Protein AF-A0A183EN97-F1 (afdb_monomer)

Structure (mmCIF, N/CA/C/O backbone):
data_AF-A0A183EN97-F1
#
_entry.id   AF-A0A183EN97-F1
#
loop_
_atom_site.group_PDB
_atom_site.id
_atom_site.type_symbol
_atom_site.label_atom_id
_atom_site.label_alt_id
_atom_site.label_comp_id
_atom_site.label_asym_id
_atom_site.label_entity_id
_atom_site.label_seq_id
_atom_site.pdbx_PDB_ins_code
_atom_site.Cartn_x
_atom_site.Cartn_y
_atom_site.Cartn_z
_atom_site.occupancy
_atom_site.B_iso_or_equiv
_atom_site.auth_seq_id
_atom_site.auth_comp_id
_atom_site.auth_asym_id
_atom_site.auth_atom_id
_atom_site.pdbx_PDB_model_num
ATOM 1 N N . LEU A 1 1 ? -24.646 -1.433 7.353 1.00 51.12 1 LEU A N 1
ATOM 2 C CA . LEU A 1 1 ? -26.062 -1.765 7.657 1.00 51.12 1 LEU A CA 1
ATOM 3 C C . LEU A 1 1 ? -26.234 -1.791 9.173 1.00 51.12 1 LEU A C 1
ATOM 5 O O . LEU A 1 1 ? -25.367 -2.339 9.838 1.00 51.12 1 LEU A O 1
ATOM 9 N N . ILE A 1 2 ? -27.294 -1.193 9.723 1.00 52.34 2 ILE A N 1
ATOM 10 C CA . ILE A 1 2 ? -27.630 -1.361 11.147 1.00 52.34 2 ILE A CA 1
ATOM 11 C C . ILE A 1 2 ? -28.455 -2.647 11.236 1.00 52.34 2 ILE A C 1
ATOM 13 O O . ILE A 1 2 ? -29.497 -2.734 10.590 1.00 52.34 2 ILE A O 1
ATOM 17 N N . SER A 1 3 ? -27.953 -3.656 11.947 1.00 57.62 3 SER A N 1
ATOM 18 C CA . SER A 1 3 ? -28.726 -4.862 12.260 1.00 57.62 3 SER A CA 1
ATOM 19 C C . SER A 1 3 ? -29.403 -4.636 13.606 1.00 57.62 3 SER A C 1
ATOM 21 O O . SER A 1 3 ? -28.739 -4.216 14.551 1.00 57.62 3 SER A O 1
ATOM 23 N N . ASP A 1 4 ? -30.705 -4.907 13.701 1.00 57.75 4 ASP A N 1
ATOM 24 C CA . ASP A 1 4 ? -31.474 -4.717 14.941 1.00 57.75 4 ASP A CA 1
ATOM 25 C C . ASP A 1 4 ? -31.064 -5.695 16.057 1.00 57.75 4 ASP A C 1
ATOM 27 O O . ASP A 1 4 ? -31.368 -5.460 17.228 1.00 57.75 4 ASP A O 1
ATOM 31 N N . GLU A 1 5 ? -30.355 -6.778 15.721 1.00 64.94 5 GLU A N 1
ATOM 32 C CA . GLU A 1 5 ? -29.892 -7.767 16.692 1.00 64.94 5 GLU A CA 1
ATOM 33 C C . GLU A 1 5 ? -28.360 -7.713 16.843 1.00 64.94 5 GLU A C 1
ATOM 35 O O . GLU A 1 5 ? -27.638 -7.928 15.859 1.00 64.94 5 GLU A O 1
ATOM 40 N N . PRO A 1 6 ? -27.842 -7.394 18.049 1.00 66.19 6 PRO A N 1
ATOM 41 C CA . PRO A 1 6 ? -26.410 -7.373 18.305 1.00 66.19 6 PRO A CA 1
ATOM 42 C C . PRO A 1 6 ? -25.839 -8.800 18.248 1.00 66.19 6 PRO A C 1
ATOM 44 O O . PRO A 1 6 ? -26.519 -9.753 18.632 1.00 66.19 6 PRO A O 1
ATOM 47 N N . PRO A 1 7 ? -24.572 -8.966 17.829 1.00 71.25 7 PRO A N 1
ATOM 48 C CA . PRO A 1 7 ? -23.962 -10.279 17.616 1.00 71.25 7 PRO A CA 1
ATOM 49 C C . PRO A 1 7 ? -23.845 -11.085 18.915 1.00 71.25 7 PRO A C 1
ATOM 51 O O . PRO A 1 7 ? -23.788 -12.311 18.884 1.00 71.25 7 PRO A O 1
ATOM 54 N N . VAL A 1 8 ? -23.828 -10.398 20.060 1.00 79.06 8 VAL A N 1
ATOM 55 C CA . VAL A 1 8 ? -23.782 -10.996 21.392 1.00 79.06 8 VAL A CA 1
ATOM 56 C C . VAL A 1 8 ? -24.563 -10.166 22.397 1.00 79.06 8 VAL A C 1
ATOM 58 O O . VAL A 1 8 ? -24.754 -8.958 22.256 1.00 79.06 8 VAL A O 1
ATOM 61 N N . ARG A 1 9 ? -25.024 -10.837 23.455 1.00 81.19 9 ARG A N 1
ATOM 62 C CA . ARG A 1 9 ? -25.792 -10.202 24.523 1.00 81.19 9 ARG A CA 1
ATOM 63 C C . ARG A 1 9 ? -24.913 -9.231 25.309 1.00 81.19 9 ARG A C 1
ATOM 65 O O . ARG A 1 9 ? -23.931 -9.646 25.921 1.00 81.19 9 ARG A O 1
ATOM 72 N N . LEU A 1 10 ? -25.366 -7.980 25.408 1.00 82.75 10 LEU A N 1
ATOM 73 C CA . LEU A 1 10 ? -24.769 -6.951 26.260 1.00 82.75 10 LEU A CA 1
ATOM 74 C C . LEU A 1 10 ? -24.677 -7.431 27.714 1.00 82.75 10 LEU A C 1
ATOM 76 O O . LEU A 1 10 ? -25.695 -7.648 28.381 1.00 82.75 10 LEU A O 1
ATOM 80 N N . ARG A 1 11 ? -23.451 -7.599 28.212 1.00 86.19 11 ARG A N 1
ATOM 81 C CA . ARG A 1 11 ? -23.173 -8.018 29.590 1.00 86.19 11 ARG A CA 1
ATOM 82 C C . ARG A 1 11 ? -22.095 -7.119 30.195 1.00 86.19 11 ARG A C 1
ATOM 84 O O . ARG A 1 11 ? -21.046 -6.960 29.582 1.00 86.19 11 ARG A O 1
ATOM 91 N N . PRO A 1 12 ? -22.317 -6.531 31.382 1.00 87.50 12 PRO A N 1
ATOM 92 C CA . PRO A 1 12 ? -21.272 -5.791 32.071 1.00 87.50 12 PRO A CA 1
ATOM 93 C C . PRO A 1 12 ? -20.263 -6.751 32.709 1.00 87.50 12 PRO A C 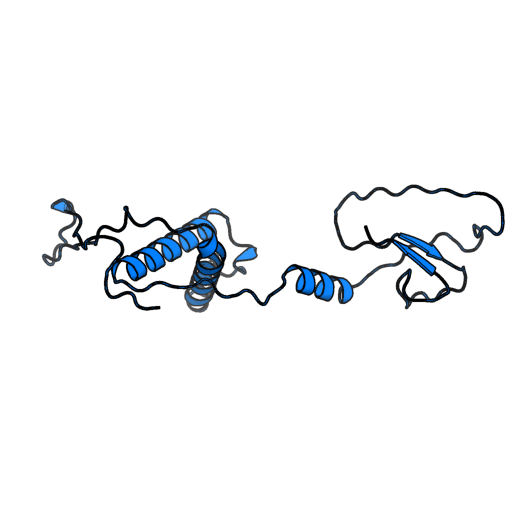1
ATOM 95 O O . PRO A 1 12 ? -20.640 -7.747 33.338 1.00 87.50 12 PRO A O 1
ATOM 98 N N . ILE A 1 13 ? -18.981 -6.413 32.617 1.00 90.44 13 ILE A N 1
ATOM 99 C CA . ILE A 1 13 ? -17.905 -7.122 33.308 1.00 90.44 13 ILE A CA 1
ATOM 100 C C . ILE A 1 13 ? -17.925 -6.721 34.785 1.00 90.44 13 ILE A C 1
ATOM 102 O O . ILE A 1 13 ? -17.952 -5.541 35.150 1.00 90.44 13 ILE A O 1
ATOM 106 N N . ARG A 1 14 ? -17.893 -7.719 35.672 1.00 89.88 14 ARG A N 1
ATOM 107 C CA . ARG A 1 14 ? -17.846 -7.484 37.118 1.00 89.88 14 ARG A CA 1
ATOM 108 C C . ARG A 1 14 ? -16.433 -7.114 37.548 1.00 89.88 14 ARG A C 1
ATOM 110 O O . ARG A 1 14 ? -15.574 -7.980 37.675 1.00 89.88 14 ARG A O 1
ATOM 117 N N . LEU A 1 15 ? -16.223 -5.835 37.839 1.00 90.75 15 LEU A N 1
ATOM 118 C CA . LEU A 1 15 ? -14.950 -5.362 38.374 1.00 90.75 15 LEU A CA 1
ATOM 119 C C . LEU A 1 15 ? -14.855 -5.539 39.903 1.00 90.75 15 LEU A C 1
ATOM 121 O O . LEU A 1 15 ? -15.848 -5.322 40.617 1.00 90.75 15 LEU A O 1
ATOM 125 N N . PRO A 1 16 ? -13.669 -5.884 40.436 1.00 92.38 16 PRO A N 1
ATOM 126 C CA . PRO A 1 16 ? -13.418 -5.917 41.873 1.00 92.38 16 PRO A CA 1
ATOM 127 C C . PRO A 1 16 ? -13.468 -4.514 42.507 1.00 92.38 16 PRO A C 1
ATOM 129 O O . PRO A 1 16 ? -13.564 -3.489 41.831 1.00 92.38 16 PRO A O 1
ATOM 132 N N . GLN A 1 17 ? -13.490 -4.459 43.842 1.00 89.31 17 GLN A N 1
ATOM 133 C CA . GLN A 1 17 ? -13.768 -3.223 44.587 1.00 89.31 17 GLN A CA 1
ATOM 134 C C . GLN A 1 17 ? -12.666 -2.159 44.464 1.00 89.31 17 GLN A C 1
ATOM 136 O O . GLN A 1 17 ? -12.950 -0.971 44.579 1.00 89.31 17 GLN A O 1
ATOM 141 N N . ASN A 1 18 ? -11.434 -2.563 44.158 1.00 93.44 18 ASN A N 1
ATOM 142 C CA . ASN A 1 18 ? -10.295 -1.672 43.912 1.00 93.44 18 ASN A CA 1
ATOM 143 C C . ASN A 1 18 ? -10.452 -0.782 42.663 1.00 93.44 18 ASN A C 1
ATOM 145 O O . ASN A 1 18 ? -9.668 0.142 42.491 1.00 93.44 18 ASN A O 1
ATOM 149 N N . TYR A 1 19 ? -11.453 -1.036 41.813 1.00 91.56 19 TYR A N 1
ATOM 150 C CA . TYR A 1 19 ? -11.806 -0.163 40.687 1.00 91.56 19 TYR A CA 1
ATOM 151 C C . TYR A 1 19 ? -12.769 0.971 41.072 1.00 91.56 19 TYR A C 1
ATOM 153 O O . TYR A 1 19 ? -13.064 1.822 40.235 1.00 91.56 19 TYR A O 1
ATOM 161 N N . GLN A 1 20 ? -13.287 0.993 42.308 1.00 94.50 20 GLN A N 1
ATOM 162 C CA . GLN A 1 20 ? -14.092 2.114 42.785 1.00 94.50 20 GLN A CA 1
ATOM 163 C C . GLN A 1 20 ? -13.181 3.297 43.127 1.00 94.50 20 GLN A C 1
ATOM 165 O O . GLN A 1 20 ? -12.282 3.196 43.961 1.00 94.50 20 GLN A O 1
ATOM 170 N N . GLN A 1 21 ? -13.432 4.428 42.479 1.00 93.88 21 GLN A N 1
ATOM 171 C CA . GLN A 1 21 ? -12.710 5.674 42.692 1.00 93.88 21 GLN A CA 1
ATOM 172 C C . GLN A 1 21 ? -13.143 6.356 44.003 1.00 93.88 21 GLN A C 1
ATOM 174 O O . GLN A 1 21 ? -14.186 6.042 44.582 1.00 93.88 21 GLN A O 1
ATOM 179 N N . SER A 1 22 ? -12.357 7.329 44.475 1.00 93.19 22 SER A N 1
ATOM 180 C CA . SER A 1 22 ? -12.625 8.074 45.719 1.00 93.19 22 SER A CA 1
ATOM 181 C C . SER A 1 22 ? -13.948 8.850 45.707 1.00 93.19 22 SER A C 1
ATOM 183 O O . SER A 1 22 ? -14.529 9.088 46.761 1.00 93.19 22 SER A O 1
ATOM 185 N N . ASN A 1 23 ? -14.451 9.204 44.522 1.00 94.25 23 ASN A N 1
ATOM 186 C CA . ASN A 1 23 ? -15.757 9.834 44.309 1.00 94.25 23 ASN A CA 1
ATOM 187 C C . ASN A 1 23 ? -16.936 8.834 44.310 1.00 94.25 23 ASN A C 1
ATOM 189 O O . ASN A 1 23 ? -18.072 9.237 44.077 1.00 94.25 23 ASN A O 1
ATOM 193 N N . GLY A 1 24 ? -16.685 7.539 44.528 1.00 91.88 24 GLY A N 1
ATOM 194 C CA . GLY A 1 24 ? -17.704 6.487 44.509 1.00 91.88 24 GLY A CA 1
ATOM 195 C C . GLY A 1 24 ? -18.055 5.951 43.118 1.00 91.88 24 GLY A C 1
ATOM 196 O O . GLY A 1 24 ? -18.832 5.002 43.026 1.00 91.88 24 GLY A O 1
ATOM 197 N N . PHE A 1 25 ? -17.476 6.494 42.041 1.00 93.62 25 PHE A N 1
ATOM 198 C CA . PHE A 1 25 ? -17.676 5.969 40.693 1.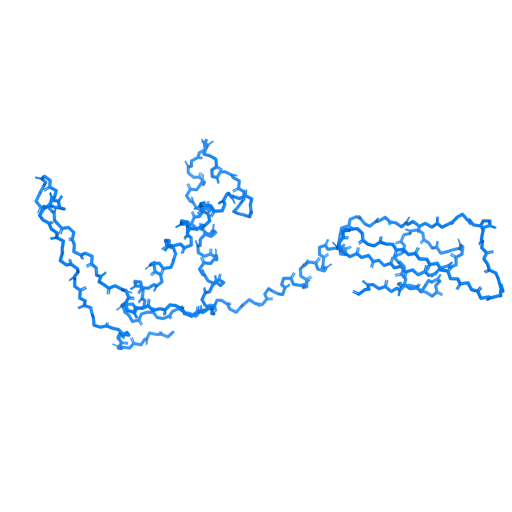00 93.62 25 PHE A CA 1
ATOM 199 C C . PHE A 1 25 ? -16.965 4.625 40.526 1.00 93.62 25 PHE A C 1
ATOM 201 O O . PHE A 1 25 ? -15.796 4.469 40.883 1.00 93.62 25 PHE A O 1
ATOM 208 N N . LYS A 1 26 ? -17.670 3.652 39.950 1.00 94.12 26 LYS A N 1
ATOM 209 C CA . LYS A 1 26 ? -17.127 2.346 39.588 1.00 94.12 26 LYS A CA 1
ATOM 210 C C . LYS A 1 26 ? -17.499 2.064 38.130 1.00 94.12 26 LYS A C 1
ATOM 212 O O . LYS A 1 26 ? -18.693 1.912 37.858 1.00 94.12 26 LYS A O 1
ATOM 217 N N . PRO A 1 27 ? -16.527 2.014 37.201 1.00 92.69 27 PRO A N 1
ATOM 218 C CA . PRO A 1 27 ? -16.826 1.764 35.799 1.00 92.69 27 PRO A CA 1
ATOM 219 C C . PRO A 1 27 ? -17.474 0.386 35.617 1.00 92.69 27 PRO A C 1
ATOM 221 O O . PRO A 1 27 ? -17.204 -0.551 36.370 1.00 92.69 27 PRO A O 1
ATOM 224 N N . GLN A 1 28 ? -18.339 0.272 34.611 1.00 91.62 28 GLN A N 1
ATOM 225 C CA . GLN A 1 28 ? -18.992 -0.978 34.218 1.00 91.62 28 GLN A CA 1
ATOM 226 C C . GLN A 1 28 ? -18.733 -1.212 32.726 1.00 91.62 28 GLN A C 1
ATOM 228 O O . GLN A 1 28 ? -19.593 -0.895 31.905 1.00 91.62 28 GLN A O 1
ATOM 233 N N . PRO A 1 29 ? -17.527 -1.679 32.353 1.00 90.88 29 PRO A N 1
ATOM 234 C CA . PRO A 1 29 ? -17.222 -1.958 30.960 1.00 90.88 29 PRO A CA 1
ATOM 235 C C . PRO A 1 29 ? -18.106 -3.100 30.460 1.00 90.88 29 PRO A C 1
ATOM 237 O O . PRO A 1 29 ? -18.467 -4.003 31.220 1.00 90.88 29 PRO A O 1
ATOM 240 N N . LEU A 1 30 ? -18.470 -3.036 29.186 1.00 90.25 30 LEU A N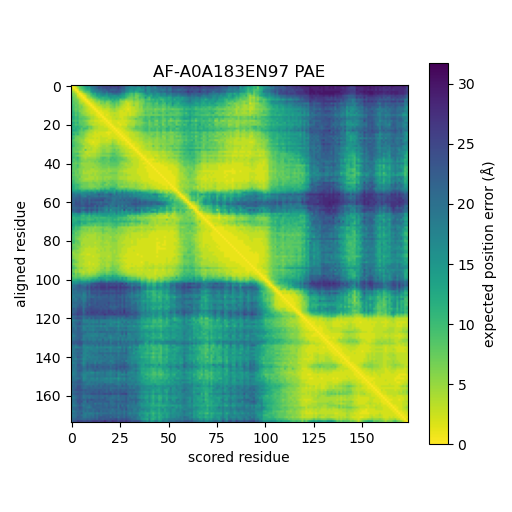 1
ATOM 241 C CA . LEU A 1 30 ? -19.225 -4.092 28.531 1.00 90.25 30 LEU A CA 1
ATOM 242 C C . LEU A 1 30 ? -18.266 -5.164 28.013 1.00 90.25 30 LEU A C 1
ATOM 244 O O . LEU A 1 30 ? -17.146 -4.862 27.611 1.00 90.25 30 LEU A O 1
ATOM 248 N N . ASP A 1 31 ? -18.715 -6.410 28.051 1.00 88.31 31 ASP A N 1
ATOM 249 C CA . ASP A 1 31 ? -17.963 -7.547 27.545 1.00 88.31 31 ASP A CA 1
ATOM 250 C C . ASP A 1 31 ? -18.112 -7.657 26.025 1.00 88.31 31 ASP A C 1
ATOM 252 O O . ASP A 1 31 ? -19.216 -7.856 25.516 1.00 88.31 31 ASP A O 1
ATOM 256 N N . ALA A 1 32 ? -16.992 -7.518 25.319 1.00 87.00 32 ALA A N 1
ATOM 257 C CA . ALA A 1 32 ? -16.891 -7.662 23.871 1.00 87.00 32 ALA A CA 1
ATOM 258 C C . ALA A 1 32 ? -15.968 -8.826 23.463 1.00 87.00 32 ALA A C 1
ATOM 260 O O . ALA A 1 32 ? -15.625 -8.941 22.288 1.00 87.00 32 ALA A O 1
ATOM 261 N N . HIS A 1 33 ? -15.549 -9.695 24.398 1.00 86.06 33 HIS A N 1
ATOM 262 C CA . HIS A 1 33 ? -14.540 -10.724 24.106 1.00 86.06 33 HIS A CA 1
ATOM 263 C C . HIS A 1 33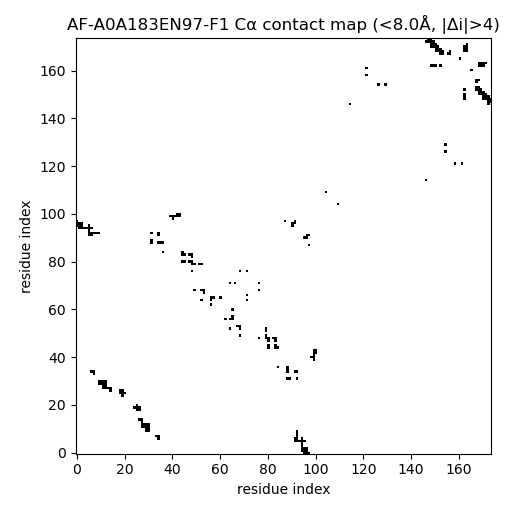 ? -15.015 -11.752 23.066 1.00 86.06 33 HIS A C 1
ATOM 265 O O . HIS A 1 33 ? -14.200 -12.385 22.398 1.00 86.06 33 HIS A O 1
ATOM 271 N N . GLU A 1 34 ? -16.328 -11.986 22.994 1.00 85.50 34 GLU A N 1
ATOM 272 C CA . GLU A 1 34 ? -16.951 -12.955 22.083 1.00 85.50 34 GLU A CA 1
ATOM 273 C C . GLU A 1 34 ? -17.024 -12.414 20.643 1.00 85.50 34 GLU A C 1
ATOM 275 O O . GLU A 1 34 ? -17.295 -13.171 19.713 1.00 85.50 34 GLU A O 1
ATOM 280 N N . ILE A 1 35 ? -16.753 -11.119 20.445 1.00 87.88 35 ILE A N 1
ATOM 281 C CA . ILE A 1 35 ? -16.713 -10.483 19.132 1.00 87.88 35 ILE A CA 1
ATOM 282 C C . ILE A 1 35 ? -15.312 -10.654 18.547 1.00 87.88 35 ILE A C 1
ATOM 284 O O . ILE A 1 35 ? -14.332 -10.084 19.035 1.00 87.88 35 ILE A O 1
ATOM 288 N N . SER A 1 36 ? -15.232 -11.426 17.468 1.00 87.50 36 SER A N 1
ATOM 289 C CA . SER A 1 36 ? -14.038 -11.538 16.632 1.00 87.50 36 SER A CA 1
ATOM 290 C C . SER A 1 36 ? -14.239 -10.731 15.355 1.00 87.50 36 SER A C 1
ATOM 292 O O . SER A 1 36 ? -15.320 -10.740 14.768 1.00 87.50 36 SER A O 1
ATOM 294 N N . LEU A 1 37 ? -13.206 -9.991 14.961 1.00 88.81 37 LEU A N 1
ATOM 295 C CA . LEU A 1 37 ? -13.183 -9.284 13.688 1.00 88.81 37 LEU A CA 1
ATOM 296 C C . LEU A 1 37 ? -12.512 -10.187 12.658 1.00 88.81 37 LEU A C 1
ATOM 298 O O . LEU A 1 37 ? -11.507 -10.824 12.963 1.00 88.81 37 LEU A O 1
ATOM 302 N N . ASP A 1 38 ? -13.094 -10.238 11.469 1.00 88.12 38 ASP A N 1
ATOM 303 C CA . ASP A 1 38 ? -12.523 -10.945 10.329 1.00 88.12 38 ASP A CA 1
ATOM 304 C C . ASP A 1 38 ? -11.344 -10.166 9.726 1.00 88.12 38 ASP A C 1
ATOM 306 O O . ASP A 1 38 ? -11.264 -8.940 9.866 1.00 88.12 38 ASP A O 1
ATOM 310 N N . ASP A 1 39 ? -10.467 -10.863 9.001 1.00 87.19 39 ASP A N 1
ATOM 311 C CA . ASP A 1 39 ? -9.290 -10.272 8.357 1.00 87.19 39 ASP A CA 1
ATOM 312 C C . ASP A 1 39 ? -9.671 -9.172 7.347 1.00 87.19 39 ASP A C 1
ATOM 314 O O . ASP A 1 39 ? -8.915 -8.225 7.121 1.00 87.19 39 ASP A O 1
ATOM 318 N N . SER A 1 40 ? -10.885 -9.224 6.788 1.00 87.31 40 SER A N 1
ATOM 319 C CA . SER A 1 40 ? -11.427 -8.152 5.944 1.00 87.31 40 SER A CA 1
ATOM 320 C C . SER A 1 40 ? -11.524 -6.791 6.649 1.00 87.31 40 SER A C 1
ATOM 322 O O . SER A 1 40 ? -11.556 -5.764 5.974 1.00 87.31 40 SER A O 1
ATOM 324 N N . MET A 1 41 ? -11.535 -6.743 7.986 1.00 89.06 41 MET A N 1
ATOM 325 C CA . MET A 1 41 ? -11.560 -5.495 8.760 1.00 89.06 41 MET A CA 1
ATOM 326 C C . MET A 1 41 ? -10.188 -4.832 8.895 1.00 89.06 41 MET A C 1
ATOM 328 O O . MET A 1 41 ? -10.137 -3.649 9.238 1.00 89.06 41 MET A O 1
ATOM 332 N N . PHE A 1 42 ? -9.084 -5.540 8.627 1.00 88.06 42 PHE A N 1
ATOM 333 C CA . PHE A 1 42 ? -7.733 -4.996 8.814 1.00 88.06 42 PHE A CA 1
ATOM 334 C C . PHE A 1 42 ? -7.491 -3.653 8.114 1.00 88.06 42 PHE A C 1
ATOM 336 O O . PHE A 1 42 ? -6.952 -2.760 8.769 1.00 88.06 42 PHE A O 1
ATOM 343 N N . PRO A 1 43 ? -7.925 -3.429 6.858 1.00 87.56 43 PRO A N 1
ATOM 344 C CA . PRO A 1 43 ? -7.742 -2.134 6.206 1.00 87.56 43 PRO A CA 1
ATOM 345 C C . PRO A 1 43 ? -8.448 -0.984 6.936 1.00 87.56 43 PRO A C 1
ATOM 347 O O . PRO A 1 43 ? -7.915 0.119 7.039 1.00 87.56 43 PRO A O 1
ATOM 350 N N . LEU A 1 44 ? -9.640 -1.238 7.486 1.00 89.94 44 LEU A N 1
ATOM 351 C CA . LEU A 1 44 ? -10.378 -0.252 8.277 1.00 89.94 44 LEU A CA 1
ATOM 352 C C . LEU A 1 44 ? -9.698 0.006 9.628 1.00 89.94 44 LEU A C 1
ATOM 354 O O . LEU A 1 44 ? -9.601 1.158 10.052 1.00 89.94 44 LEU A O 1
ATOM 358 N N . ILE A 1 45 ? -9.217 -1.052 10.288 1.00 92.06 45 ILE A N 1
ATOM 359 C CA . ILE A 1 45 ? -8.465 -0.959 11.547 1.00 92.06 45 ILE A CA 1
ATOM 360 C C . ILE A 1 45 ? -7.212 -0.105 11.344 1.00 92.06 45 ILE A C 1
ATOM 362 O O . ILE A 1 45 ? -6.974 0.820 12.120 1.00 92.06 45 ILE A O 1
ATOM 366 N N . ASP A 1 46 ? -6.446 -0.369 10.286 1.00 88.75 46 ASP A N 1
ATOM 367 C CA . ASP A 1 46 ? -5.219 0.368 9.987 1.00 88.75 46 ASP A CA 1
ATOM 368 C C . ASP A 1 46 ? -5.505 1.838 9.643 1.00 88.75 46 ASP A C 1
ATOM 370 O O . ASP A 1 46 ? -4.872 2.746 10.186 1.00 88.75 46 ASP A O 1
ATOM 374 N N . ALA A 1 47 ? -6.545 2.105 8.847 1.00 88.25 47 ALA A N 1
ATOM 375 C CA . ALA A 1 47 ? -6.978 3.468 8.546 1.00 88.25 47 ALA A CA 1
ATOM 376 C C . ALA A 1 47 ? -7.394 4.248 9.810 1.00 88.25 47 ALA A C 1
ATOM 378 O O . ALA A 1 47 ? -7.043 5.423 9.966 1.00 88.25 47 ALA A O 1
ATOM 379 N N . LEU A 1 48 ? -8.115 3.614 10.742 1.00 90.44 48 LEU A N 1
ATOM 380 C CA . LEU A 1 48 ? -8.491 4.218 12.026 1.00 90.44 48 LEU A CA 1
ATOM 381 C C . LEU A 1 48 ? -7.281 4.442 12.941 1.00 90.44 48 LEU A C 1
ATOM 383 O O . LEU A 1 48 ? -7.185 5.492 13.585 1.00 90.44 48 LEU A O 1
ATOM 387 N N . ALA A 1 49 ? -6.344 3.495 12.976 1.00 90.38 49 ALA A N 1
ATOM 388 C CA . ALA A 1 49 ? -5.105 3.617 13.733 1.00 90.38 49 ALA A CA 1
ATOM 389 C C . ALA A 1 49 ? -4.256 4.793 13.217 1.00 90.38 49 ALA A C 1
ATOM 391 O O . ALA A 1 49 ? -3.816 5.639 14.004 1.00 90.38 49 ALA A O 1
ATOM 392 N N . LYS A 1 50 ? -4.115 4.913 11.892 1.00 87.00 50 LYS A N 1
ATOM 393 C CA . LYS A 1 50 ? -3.435 6.028 11.221 1.00 87.00 50 LYS A CA 1
ATOM 394 C C . LYS A 1 50 ? -4.115 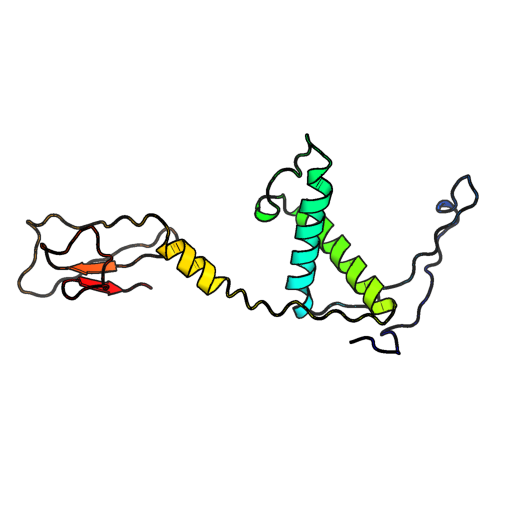7.370 11.495 1.00 87.00 50 LYS A C 1
ATOM 396 O O . LYS A 1 50 ? -3.440 8.353 11.799 1.00 87.00 50 LYS A O 1
ATOM 401 N N . ASN A 1 51 ? -5.446 7.420 11.440 1.00 85.19 51 ASN A N 1
ATOM 402 C CA . ASN A 1 51 ? -6.206 8.636 11.743 1.00 85.19 51 ASN A CA 1
ATOM 403 C C . ASN A 1 51 ? -6.049 9.073 13.205 1.00 85.19 51 ASN A C 1
ATOM 405 O O . ASN A 1 51 ? -5.840 10.258 13.465 1.00 85.19 51 ASN A O 1
ATOM 409 N N . THR A 1 52 ? -6.095 8.128 14.150 1.00 84.56 52 THR A N 1
ATOM 410 C CA . THR A 1 52 ? -5.856 8.397 15.578 1.00 84.56 52 THR A CA 1
ATOM 411 C C . THR A 1 52 ? -4.478 9.015 15.792 1.00 84.56 52 THR A C 1
ATOM 413 O O . THR A 1 52 ? -4.364 10.053 16.447 1.00 84.56 52 THR A O 1
ATOM 416 N N . HIS A 1 53 ? -3.448 8.425 15.179 1.00 81.69 53 HIS A N 1
ATOM 417 C CA . HIS A 1 53 ? -2.077 8.932 15.233 1.00 81.69 53 HIS A CA 1
ATOM 418 C C . HIS A 1 53 ? -1.979 10.374 14.716 1.00 81.69 53 HIS A C 1
ATOM 420 O O . HIS A 1 53 ? -1.507 11.257 15.430 1.00 81.69 53 HIS A O 1
ATOM 426 N N . ASN A 1 54 ? -2.519 10.639 13.524 1.00 78.19 54 ASN A N 1
ATOM 427 C CA . ASN A 1 54 ? -2.464 11.960 12.891 1.00 78.19 54 ASN A CA 1
ATOM 428 C C . ASN A 1 54 ? -3.2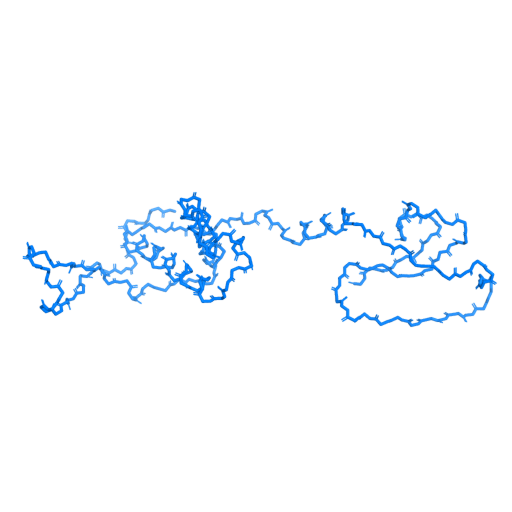23 13.042 13.679 1.00 78.19 54 ASN A C 1
ATOM 430 O O . ASN A 1 54 ? -2.795 14.197 13.733 1.00 78.19 54 ASN A O 1
ATOM 434 N N . PHE A 1 55 ? -4.363 12.692 14.284 1.00 74.56 55 PHE A N 1
ATOM 435 C CA . PHE A 1 55 ? -5.182 13.644 15.032 1.00 74.56 55 PHE A CA 1
ATOM 436 C C . PHE A 1 55 ? -4.544 14.024 16.373 1.00 74.56 55 PHE A C 1
ATOM 438 O O . PHE A 1 55 ? -4.414 15.213 16.682 1.00 74.56 55 PHE A O 1
ATOM 445 N N . VAL A 1 56 ? -4.122 13.029 17.161 1.00 67.12 56 VAL A N 1
ATOM 446 C CA . VAL A 1 56 ? -3.563 13.241 18.508 1.00 67.12 56 VAL A CA 1
ATOM 447 C C . VAL A 1 56 ? -2.257 14.029 18.439 1.00 67.12 56 VAL A C 1
ATOM 449 O O . VAL A 1 56 ? -2.018 14.921 19.259 1.00 67.12 56 VAL A O 1
ATOM 452 N N . ASP A 1 57 ? -1.440 13.762 17.429 1.00 60.12 57 ASP A N 1
ATOM 453 C CA . ASP A 1 57 ? -0.105 14.325 17.334 1.00 60.12 57 ASP A CA 1
ATOM 454 C C . ASP A 1 57 ? -0.081 15.810 16.913 1.00 60.12 57 ASP A C 1
ATOM 456 O O . ASP A 1 57 ? 0.734 16.590 17.412 1.00 60.12 57 ASP A O 1
ATOM 460 N N . SER A 1 58 ? -1.084 16.273 16.154 1.00 58.22 58 SER A N 1
ATOM 461 C CA . SER A 1 58 ? -1.241 17.700 15.815 1.00 58.22 58 SER A CA 1
ATOM 462 C C . SER A 1 58 ? -1.319 18.630 17.043 1.00 58.22 58 SER A C 1
ATOM 464 O O . SER A 1 58 ? -0.979 19.817 16.970 1.00 58.22 58 SER A O 1
ATOM 466 N N . SER A 1 59 ? -1.726 18.085 18.196 1.00 57.59 59 SER A N 1
ATOM 467 C CA . SER A 1 59 ? -1.832 18.802 19.469 1.00 57.59 59 SER A CA 1
ATOM 468 C C . SER A 1 59 ? -0.544 18.779 20.311 1.00 57.59 59 SER A C 1
ATOM 470 O O . SER A 1 59 ? -0.357 19.650 21.165 1.00 57.59 59 SER A O 1
ATOM 472 N N . GLN A 1 60 ? 0.382 17.842 20.060 1.00 59.34 60 GLN A N 1
ATOM 473 C CA . GLN A 1 60 ? 1.580 17.617 20.877 1.00 59.34 60 GLN A CA 1
ATOM 474 C C . GLN A 1 60 ? 2.875 17.950 20.121 1.00 59.34 60 GLN A C 1
ATOM 476 O O . GLN A 1 60 ? 3.599 17.093 19.633 1.00 59.34 60 GLN A O 1
ATOM 481 N N . LYS A 1 61 ? 3.246 19.236 20.116 1.00 57.62 61 LYS A N 1
ATOM 482 C CA . LYS A 1 61 ? 4.373 19.800 19.335 1.00 57.62 61 LYS A CA 1
ATOM 483 C C . LYS A 1 61 ? 5.795 19.304 19.680 1.00 57.62 61 LYS A C 1
ATOM 485 O O . LYS A 1 61 ? 6.758 19.835 19.131 1.00 57.62 61 LYS A O 1
ATOM 490 N N . ARG A 1 62 ? 5.968 18.366 20.618 1.00 58.94 62 ARG A N 1
ATOM 491 C CA . ARG A 1 62 ? 7.279 17.818 21.041 1.00 58.94 62 ARG A CA 1
ATOM 492 C C . ARG A 1 62 ? 7.208 16.328 21.392 1.00 58.94 62 ARG A C 1
ATOM 494 O O . ARG A 1 62 ? 7.815 15.892 22.366 1.00 58.94 62 ARG A O 1
ATOM 501 N N . SER A 1 63 ? 6.437 15.566 20.629 1.00 60.09 63 SER A N 1
ATOM 502 C CA . SER A 1 63 ? 6.273 14.131 20.830 1.00 60.09 63 SER A CA 1
ATOM 503 C C . SER A 1 63 ? 7.076 13.324 19.798 1.00 60.09 63 SER A C 1
ATOM 505 O O . SER A 1 63 ? 7.111 13.716 18.635 1.00 60.09 63 SER A O 1
ATOM 507 N N . PRO A 1 64 ? 7.685 12.173 20.146 1.00 57.66 64 PRO A N 1
ATOM 508 C CA . PRO A 1 64 ? 8.208 11.233 19.145 1.00 57.66 64 PRO A CA 1
ATOM 509 C C . PRO A 1 64 ? 7.110 10.680 18.215 1.00 57.66 64 PRO A C 1
ATOM 511 O O . PRO A 1 64 ? 7.422 10.047 17.212 1.00 57.66 64 PRO A O 1
ATOM 514 N N . HIS A 1 65 ? 5.836 10.953 18.513 1.00 60.09 65 HIS A N 1
ATOM 515 C CA . HIS A 1 65 ? 4.692 10.666 17.651 1.00 60.09 65 HIS A CA 1
ATOM 516 C C . HIS A 1 65 ? 4.581 11.600 16.422 1.00 60.09 65 HIS A C 1
ATOM 518 O O . HIS A 1 65 ? 3.760 11.325 15.557 1.00 60.09 65 HIS A O 1
ATOM 524 N N . LEU A 1 66 ? 5.468 12.600 16.275 1.00 65.50 66 LEU A N 1
ATOM 525 C CA . LEU A 1 66 ? 5.521 13.556 15.146 1.00 65.50 66 LEU A CA 1
ATOM 526 C C . LEU A 1 66 ? 5.970 12.989 13.798 1.00 65.50 66 LEU A C 1
ATOM 528 O O . LEU A 1 66 ? 6.037 13.710 12.800 1.00 65.50 66 LEU A O 1
ATOM 532 N N . VAL A 1 67 ? 6.311 11.707 13.756 1.00 72.50 67 VAL A N 1
ATOM 533 C CA . VAL A 1 67 ? 6.734 11.032 12.533 1.00 72.50 67 VAL A CA 1
ATOM 534 C C . VAL A 1 67 ? 5.494 10.454 11.830 1.00 72.50 67 VAL A C 1
ATOM 536 O O . VAL A 1 67 ? 4.590 9.977 12.525 1.00 72.50 67 VAL A O 1
ATOM 539 N N . PRO A 1 68 ? 5.418 10.471 10.480 1.00 77.94 68 PRO A N 1
ATOM 540 C CA . PRO A 1 68 ? 4.359 9.779 9.745 1.00 77.94 68 PRO A CA 1
ATOM 541 C C . PRO A 1 68 ? 4.133 8.356 10.257 1.00 77.94 68 PRO A C 1
ATOM 543 O O . PRO A 1 68 ? 5.104 7.659 10.558 1.00 77.94 68 PRO A O 1
ATOM 546 N N . TYR A 1 69 ? 2.868 7.929 10.340 1.00 78.81 69 TYR A N 1
ATOM 547 C CA . TYR A 1 69 ? 2.468 6.639 10.918 1.00 78.81 69 TYR A CA 1
ATOM 548 C C . TYR A 1 69 ? 3.266 5.454 10.347 1.00 78.81 69 TYR A C 1
ATOM 550 O O . TYR A 1 69 ? 3.616 4.527 11.069 1.00 78.81 69 TYR A O 1
ATOM 558 N N . GLU A 1 70 ? 3.644 5.512 9.070 1.00 80.12 70 GLU A N 1
ATOM 559 C CA . GLU A 1 70 ? 4.441 4.502 8.369 1.00 80.12 70 GLU A CA 1
ATOM 560 C C . GLU A 1 70 ? 5.817 4.269 9.012 1.00 80.12 70 GLU A C 1
ATOM 562 O O . GLU A 1 70 ? 6.319 3.145 9.018 1.00 80.12 70 GLU A O 1
ATOM 567 N N . LEU A 1 71 ? 6.403 5.312 9.594 1.00 81.44 71 LEU A N 1
ATOM 568 C CA . LEU A 1 71 ? 7.744 5.326 10.181 1.00 81.44 71 LEU A CA 1
ATOM 569 C C . LEU A 1 71 ? 7.727 5.207 11.712 1.00 81.44 71 LEU A C 1
ATOM 571 O O . LEU A 1 71 ? 8.778 5.253 12.348 1.00 81.44 71 LEU A O 1
ATOM 575 N N . VAL A 1 72 ? 6.542 5.085 12.306 1.00 83.06 72 VAL A N 1
ATOM 576 C CA . VAL A 1 72 ? 6.373 4.903 13.747 1.00 83.06 72 VAL A CA 1
ATOM 577 C C . VAL A 1 72 ? 6.793 3.490 14.161 1.00 83.06 72 VAL A C 1
ATOM 579 O O . VAL A 1 72 ? 6.600 2.522 13.417 1.00 83.06 72 VAL A O 1
ATOM 582 N N . ASP A 1 73 ? 7.335 3.371 15.375 1.00 85.69 73 ASP A N 1
ATOM 583 C CA . ASP A 1 73 ? 7.708 2.090 15.972 1.00 85.69 73 ASP A CA 1
ATOM 584 C C . ASP A 1 73 ? 6.533 1.108 16.022 1.00 85.69 73 ASP A C 1
ATOM 586 O O . ASP A 1 73 ? 5.391 1.462 16.332 1.00 85.69 73 ASP A O 1
ATOM 590 N N . GLN A 1 74 ? 6.850 -0.170 15.822 1.00 87.12 74 GLN A N 1
ATOM 591 C CA . GLN A 1 74 ? 5.863 -1.245 15.758 1.00 87.12 74 GLN A CA 1
ATOM 592 C C . GLN A 1 74 ? 4.958 -1.315 16.999 1.00 87.12 74 GLN A C 1
ATOM 594 O O . GLN A 1 74 ? 3.755 -1.505 16.874 1.00 87.12 74 GLN A O 1
ATOM 599 N N . ARG A 1 75 ? 5.504 -1.058 18.193 1.00 87.62 75 ARG A N 1
ATOM 600 C CA . ARG A 1 75 ? 4.735 -1.070 19.451 1.00 87.62 75 ARG A CA 1
ATOM 601 C C . ARG A 1 75 ? 3.624 -0.022 19.488 1.00 87.62 75 ARG A C 1
ATOM 603 O O . ARG A 1 75 ? 2.570 -0.253 20.066 1.00 87.62 75 ARG A O 1
ATOM 610 N N . ILE A 1 76 ? 3.870 1.150 18.904 1.00 84.00 76 ILE A N 1
ATOM 611 C CA . ILE A 1 76 ? 2.880 2.231 18.865 1.00 84.00 76 ILE A CA 1
ATOM 612 C C . ILE A 1 76 ? 1.820 1.910 17.808 1.00 84.00 76 ILE A C 1
ATOM 614 O O . ILE A 1 76 ? 0.636 2.150 18.039 1.00 84.00 76 ILE A O 1
ATOM 618 N N . LYS A 1 77 ? 2.227 1.322 16.674 1.00 87.50 77 LYS A N 1
ATOM 619 C CA . LYS A 1 77 ? 1.287 0.826 15.661 1.00 87.50 77 LYS A CA 1
ATOM 620 C C . LYS A 1 77 ? 0.336 -0.206 16.259 1.00 87.50 77 LYS A C 1
ATOM 622 O O . LYS A 1 77 ? -0.871 -0.028 16.138 1.00 87.50 77 LYS A O 1
ATOM 627 N N . GLU A 1 78 ? 0.874 -1.192 16.974 1.00 90.75 78 GLU A N 1
ATOM 628 C CA . GLU A 1 78 ? 0.105 -2.227 17.675 1.00 90.75 78 GLU A CA 1
ATOM 629 C C . GLU A 1 78 ? -0.875 -1.626 18.689 1.00 90.75 78 GLU A C 1
ATOM 631 O O . GLU A 1 78 ? -2.052 -1.964 18.664 1.00 90.75 78 GLU A O 1
ATOM 636 N N . ALA A 1 79 ? -0.442 -0.667 19.514 1.00 89.44 79 ALA 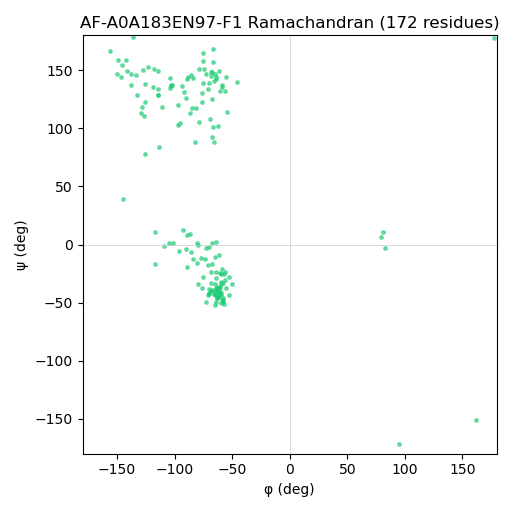A N 1
ATOM 637 C CA . ALA A 1 79 ? -1.324 -0.014 20.486 1.00 89.44 79 ALA A CA 1
ATOM 638 C C . ALA A 1 79 ? -2.482 0.768 19.825 1.00 89.44 79 ALA A C 1
ATOM 640 O O . ALA A 1 79 ? -3.624 0.734 20.297 1.00 89.44 79 ALA A O 1
ATOM 641 N N . ASN A 1 80 ? -2.209 1.463 18.715 1.00 89.94 80 ASN A N 1
ATOM 642 C CA . ASN A 1 80 ? -3.242 2.178 17.960 1.00 89.94 80 ASN A CA 1
ATOM 643 C C . ASN A 1 80 ? -4.200 1.205 17.252 1.00 89.94 80 ASN A C 1
ATOM 645 O O . ASN A 1 80 ? -5.406 1.452 17.225 1.00 89.94 80 ASN A O 1
ATOM 649 N N . GLN A 1 81 ? -3.689 0.091 16.720 1.00 93.00 81 GLN A N 1
ATOM 650 C CA . GLN A 1 81 ? -4.499 -0.964 16.101 1.00 93.00 81 GLN A CA 1
ATOM 651 C C . GLN A 1 81 ? -5.367 -1.699 17.130 1.00 93.00 81 GLN A C 1
ATOM 653 O O . GLN A 1 81 ? -6.536 -1.966 16.854 1.00 93.00 81 GLN A O 1
ATOM 658 N N . GLU A 1 82 ? -4.851 -1.969 18.331 1.00 92.69 82 GLU A N 1
ATOM 659 C CA . GLU A 1 82 ? -5.618 -2.546 19.442 1.00 92.69 82 GLU A CA 1
ATOM 660 C C . GLU A 1 82 ? -6.755 -1.604 19.860 1.00 92.69 82 GLU A C 1
ATOM 662 O O . GLU A 1 82 ? -7.910 -2.017 19.958 1.00 92.69 82 GLU A O 1
ATOM 667 N N . SER A 1 83 ? -6.461 -0.307 19.992 1.00 92.25 83 SER A N 1
ATOM 668 C CA . SER A 1 83 ? -7.472 0.709 20.313 1.00 92.25 83 SER A CA 1
ATOM 669 C C . SER A 1 83 ? -8.566 0.798 19.240 1.00 92.25 83 SER A C 1
ATOM 671 O O . SER A 1 83 ? -9.754 0.859 19.563 1.00 92.25 83 SER A O 1
ATOM 673 N N . ALA A 1 84 ? -8.185 0.771 17.958 1.00 93.62 84 ALA A N 1
ATOM 674 C CA . ALA A 1 84 ? -9.128 0.759 16.840 1.00 93.62 84 ALA A CA 1
ATOM 675 C C . ALA A 1 84 ? -9.966 -0.533 16.806 1.00 93.62 84 ALA A C 1
ATOM 677 O O . ALA A 1 84 ? -11.175 -0.479 16.585 1.00 93.62 84 ALA A O 1
ATOM 678 N N . THR A 1 85 ? -9.349 -1.681 17.088 1.00 93.56 85 THR A N 1
ATOM 679 C CA . THR A 1 85 ? -10.015 -2.990 17.171 1.00 93.56 85 THR A CA 1
ATOM 680 C C . THR A 1 85 ? -11.097 -2.987 18.247 1.00 93.56 85 THR A C 1
ATOM 682 O O . THR A 1 85 ? -12.243 -3.345 17.973 1.00 93.56 85 THR A O 1
ATOM 685 N N . GLU A 1 86 ? -10.770 -2.532 19.457 1.00 92.38 86 GLU A N 1
ATOM 686 C CA . GLU A 1 86 ? -11.732 -2.459 20.559 1.00 92.38 86 GLU A CA 1
ATOM 687 C C . GLU A 1 86 ? -12.866 -1.465 20.271 1.00 92.38 86 GLU A C 1
ATOM 689 O O . GLU A 1 86 ? -14.022 -1.725 20.609 1.00 92.38 86 GLU A O 1
ATOM 694 N N . PHE A 1 87 ? -12.582 -0.369 19.561 1.00 92.56 87 PHE A N 1
ATOM 695 C CA . PHE A 1 87 ? -13.614 0.565 19.111 1.00 92.56 87 PHE A CA 1
ATOM 696 C C . PHE A 1 87 ? -14.604 -0.080 18.128 1.00 92.56 87 PHE A C 1
ATOM 698 O O . PHE A 1 87 ? -15.817 0.057 18.298 1.00 92.56 87 PHE A O 1
ATOM 705 N N . ILE A 1 88 ? -14.118 -0.829 17.132 1.00 92.50 88 ILE A N 1
ATOM 706 C CA . ILE A 1 88 ? -14.989 -1.531 16.173 1.00 92.50 88 ILE A CA 1
ATOM 707 C C . ILE A 1 88 ? -15.815 -2.610 16.880 1.00 92.50 88 ILE A C 1
ATOM 709 O O . ILE A 1 88 ? -17.020 -2.706 16.642 1.00 92.50 88 ILE A O 1
ATOM 713 N N . LYS A 1 89 ? -15.210 -3.391 17.784 1.00 91.75 89 LYS A N 1
ATOM 714 C CA . LYS A 1 89 ? -15.950 -4.385 18.577 1.00 91.75 89 LYS A CA 1
ATOM 715 C C . LYS A 1 89 ? -17.044 -3.736 19.416 1.00 91.75 89 LYS A C 1
ATOM 717 O O . LYS A 1 89 ? -18.155 -4.255 19.464 1.00 91.75 89 LYS A O 1
ATOM 722 N N . ALA A 1 90 ? -16.765 -2.588 20.036 1.00 91.06 90 ALA A N 1
ATOM 723 C CA . ALA A 1 90 ? -17.771 -1.842 20.783 1.00 91.06 90 ALA A CA 1
ATOM 724 C C . ALA A 1 90 ? -18.940 -1.406 19.885 1.00 91.06 90 ALA A C 1
ATOM 726 O O . ALA A 1 90 ? -20.092 -1.528 20.289 1.00 91.06 90 ALA A O 1
ATOM 727 N N . LEU A 1 91 ? -18.679 -0.955 18.654 1.00 91.31 91 LEU A N 1
ATOM 728 C CA . LEU A 1 91 ? -19.740 -0.624 17.696 1.00 91.31 91 LEU A CA 1
ATOM 729 C C . LEU A 1 91 ? -20.578 -1.849 17.312 1.00 91.31 91 LEU A C 1
ATOM 731 O O . LEU A 1 91 ? -21.808 -1.784 17.368 1.00 91.31 91 LEU A O 1
ATOM 735 N N . GLN A 1 92 ? -19.933 -2.976 17.001 1.00 90.06 92 GLN A N 1
ATOM 736 C CA . GLN A 1 92 ? -20.634 -4.225 16.693 1.00 90.06 92 GLN A CA 1
ATOM 737 C C . GLN A 1 92 ? -21.472 -4.707 17.876 1.00 90.06 92 GLN A C 1
ATOM 739 O O . GLN A 1 92 ? -22.598 -5.155 17.685 1.00 90.06 92 GLN A O 1
ATOM 744 N N . LEU A 1 93 ? -20.975 -4.541 19.103 1.00 89.44 93 LEU A N 1
ATOM 745 C CA . LEU A 1 93 ? -21.706 -4.852 20.327 1.00 89.44 93 LEU A CA 1
ATOM 746 C C . LEU A 1 93 ? -23.027 -4.061 20.425 1.00 89.44 93 LEU A C 1
ATOM 748 O O . LEU A 1 93 ? -24.022 -4.591 20.912 1.00 89.44 93 LEU A O 1
ATOM 752 N N . PHE A 1 94 ? -23.065 -2.831 19.905 1.00 88.31 94 PHE A N 1
ATOM 753 C CA . PHE A 1 94 ? -24.279 -2.013 19.787 1.00 88.31 94 PHE A CA 1
ATOM 754 C C . PHE A 1 94 ? -25.089 -2.255 18.496 1.00 88.31 94 PHE A C 1
ATOM 756 O O . PHE A 1 94 ? -26.022 -1.505 18.221 1.00 88.31 94 PHE A O 1
ATOM 763 N N . GLY A 1 95 ? -24.762 -3.281 17.702 1.00 87.25 95 GLY A N 1
ATOM 764 C CA . GLY A 1 95 ? -25.455 -3.610 16.447 1.00 87.25 95 GLY A CA 1
ATOM 765 C C . GLY A 1 95 ? -25.023 -2.767 15.239 1.00 87.25 95 GLY A C 1
ATOM 766 O O . GLY A 1 95 ? -25.653 -2.813 14.179 1.00 87.25 95 GLY A O 1
ATOM 767 N N . ILE A 1 96 ? -23.943 -1.990 15.371 1.00 88.75 96 ILE A N 1
ATOM 768 C CA . ILE A 1 96 ? -23.404 -1.151 14.298 1.00 88.75 96 ILE A CA 1
ATOM 769 C C . ILE A 1 96 ? -22.284 -1.914 13.594 1.00 88.75 96 ILE A C 1
ATOM 771 O O . ILE A 1 96 ? -21.166 -2.024 14.096 1.00 88.75 96 ILE A O 1
ATOM 775 N N . PHE A 1 97 ? -22.586 -2.415 12.399 1.00 88.25 97 PHE A N 1
ATOM 776 C CA . PHE A 1 97 ? -21.627 -3.132 11.567 1.00 88.25 97 PHE A CA 1
ATOM 777 C C . PHE A 1 97 ? -21.024 -2.194 10.526 1.00 88.25 97 PHE A C 1
ATOM 779 O O . PHE A 1 97 ? -21.737 -1.609 9.701 1.00 88.25 97 PHE A O 1
ATOM 786 N N . LEU A 1 98 ? -19.702 -2.056 10.595 1.00 87.25 98 LEU A N 1
ATOM 787 C CA . LEU A 1 98 ? -18.910 -1.317 9.627 1.00 87.25 98 LEU A CA 1
ATOM 788 C C . LEU A 1 98 ? -18.500 -2.242 8.487 1.00 87.25 98 LEU A C 1
ATOM 790 O O . LEU A 1 98 ? -18.220 -3.419 8.696 1.00 87.25 98 LEU A O 1
ATOM 794 N N . GLU A 1 99 ? -18.457 -1.678 7.293 1.00 85.12 99 GLU A N 1
ATOM 795 C CA . GLU A 1 99 ? -17.897 -2.326 6.118 1.00 85.12 99 GLU A CA 1
ATOM 796 C C . GLU A 1 99 ? -16.506 -1.726 5.893 1.00 85.12 99 GLU A C 1
ATOM 798 O O . GLU A 1 99 ? -16.341 -0.510 6.078 1.00 85.12 99 GLU A O 1
ATOM 803 N N . PRO A 1 100 ? -15.487 -2.540 5.565 1.00 81.62 100 PRO A N 1
ATOM 804 C CA . PRO A 1 100 ? -14.183 -1.990 5.277 1.00 81.62 100 PRO A CA 1
ATOM 805 C C . PRO A 1 100 ? -14.322 -1.114 4.029 1.00 81.62 100 PRO A C 1
ATOM 807 O O . PRO A 1 100 ? -15.111 -1.440 3.135 1.00 81.62 100 PRO A O 1
ATOM 810 N N . PRO A 1 101 ? -13.615 0.023 3.960 1.00 73.44 101 PRO A N 1
ATOM 811 C CA . PRO A 1 101 ? -13.688 0.863 2.780 1.00 73.44 101 PRO A CA 1
ATOM 812 C C . PRO A 1 101 ? -13.299 0.015 1.571 1.00 73.44 101 PRO A C 1
ATOM 814 O O . PRO A 1 101 ? -12.290 -0.692 1.607 1.00 73.44 101 PRO A O 1
ATOM 817 N N . VAL A 1 102 ? -14.100 0.086 0.508 1.00 68.00 102 VAL A N 1
ATOM 818 C CA . VAL A 1 102 ? -13.687 -0.437 -0.791 1.00 68.00 102 VAL A CA 1
ATOM 819 C C . VAL A 1 102 ? -12.472 0.392 -1.177 1.00 68.00 102 VAL A C 1
ATOM 821 O O . VAL A 1 102 ? -12.595 1.567 -1.522 1.00 68.00 102 VAL A O 1
ATOM 824 N N . LEU A 1 103 ? -11.281 -0.174 -1.007 1.00 58.62 103 LEU A N 1
ATOM 825 C CA . LEU A 1 103 ? -10.057 0.418 -1.513 1.00 58.62 103 LEU A CA 1
ATOM 826 C C . LEU A 1 103 ? -10.168 0.394 -3.042 1.00 58.62 103 LEU A C 1
ATOM 828 O O . LEU A 1 103 ? -9.708 -0.532 -3.693 1.00 58.62 103 LEU A O 1
ATOM 832 N N . GLU A 1 104 ? -10.763 1.436 -3.626 1.00 53.22 104 GLU A N 1
ATOM 833 C CA . GLU A 1 104 ? -10.505 1.820 -5.025 1.00 53.22 104 GLU A CA 1
ATOM 834 C C . GLU A 1 104 ? -9.062 2.340 -5.199 1.00 53.22 104 GLU A C 1
ATOM 836 O O . GLU A 1 104 ? -8.644 2.738 -6.282 1.00 53.22 104 GLU A O 1
ATOM 841 N N . HIS A 1 105 ? -8.288 2.336 -4.114 1.00 55.25 105 HIS A N 1
ATOM 842 C CA . HIS A 1 105 ? -6.864 2.589 -4.085 1.00 55.25 105 HIS A CA 1
ATOM 843 C C . HIS A 1 105 ? -6.126 1.298 -4.443 1.00 55.25 105 HIS A C 1
ATOM 845 O O . HIS A 1 105 ? -5.779 0.491 -3.578 1.00 55.25 105 HIS A O 1
ATOM 851 N N . ASP A 1 106 ? -5.904 1.085 -5.735 1.00 64.06 106 ASP A N 1
ATOM 852 C CA . ASP A 1 106 ? -4.929 0.098 -6.175 1.00 64.06 106 ASP A CA 1
ATOM 853 C C . ASP A 1 106 ? -3.538 0.611 -5.777 1.00 64.06 106 ASP A C 1
ATOM 855 O O . ASP A 1 106 ? -2.906 1.398 -6.484 1.00 64.06 106 ASP A O 1
ATOM 859 N N . GLU A 1 107 ? -3.068 0.202 -4.594 1.00 64.44 107 GLU A N 1
ATOM 860 C CA . GLU A 1 107 ? -1.709 0.503 -4.142 1.00 64.44 107 GLU A CA 1
ATOM 861 C C . GLU A 1 107 ? -0.657 0.085 -5.179 1.00 64.44 107 GLU A C 1
ATOM 863 O O . GLU A 1 107 ? 0.430 0.663 -5.207 1.00 64.44 107 GLU A O 1
ATOM 868 N N . GLY A 1 108 ? -0.949 -0.930 -6.000 1.00 65.19 108 GLY A N 1
ATOM 869 C CA . GLY A 1 108 ? -0.119 -1.342 -7.123 1.00 65.19 108 GLY A CA 1
ATOM 870 C C . GLY A 1 108 ? -0.049 -0.249 -8.181 1.00 65.19 108 GLY A C 1
ATOM 871 O O . GLY A 1 108 ? 1.050 0.200 -8.500 1.00 65.19 108 GLY A O 1
ATOM 872 N N . ALA A 1 109 ? -1.199 0.252 -8.632 1.00 69.00 109 ALA A N 1
ATOM 873 C CA . ALA A 1 109 ? -1.281 1.352 -9.593 1.00 69.00 109 ALA A CA 1
ATOM 874 C C . ALA A 1 109 ? -0.638 2.645 -9.067 1.00 69.00 109 ALA A C 1
ATOM 876 O O . ALA A 1 109 ? 0.021 3.365 -9.814 1.00 69.00 109 ALA A O 1
ATOM 877 N N . GLU A 1 110 ? -0.763 2.945 -7.773 1.00 72.12 110 GLU A N 1
ATOM 878 C CA . GLU A 1 110 ? -0.074 4.094 -7.183 1.00 72.12 110 GLU A CA 1
ATOM 879 C C . GLU A 1 110 ? 1.436 3.909 -7.097 1.00 72.12 110 GLU A C 1
ATOM 881 O O . GLU A 1 110 ? 2.188 4.846 -7.373 1.00 72.12 110 GLU A O 1
ATOM 886 N N . LYS A 1 111 ? 1.903 2.717 -6.704 1.00 68.44 111 LYS A N 1
ATOM 887 C CA . LYS A 1 111 ? 3.335 2.396 -6.685 1.00 68.44 111 LYS A CA 1
ATOM 888 C C . LYS A 1 111 ? 3.909 2.457 -8.097 1.00 68.44 111 LYS A C 1
ATOM 890 O O . LYS A 1 111 ? 4.992 3.011 -8.260 1.00 68.44 111 LYS A O 1
ATOM 895 N N . GLU A 1 112 ? 3.173 1.975 -9.094 1.00 70.44 112 GLU A N 1
ATOM 896 C CA . GLU A 1 112 ? 3.531 2.057 -10.510 1.00 70.44 112 GLU A CA 1
ATOM 897 C C . GLU A 1 112 ? 3.575 3.510 -10.998 1.00 70.44 112 GLU A C 1
ATOM 899 O O . GLU A 1 112 ? 4.593 3.944 -11.532 1.00 70.44 112 GLU A O 1
ATOM 904 N N . LEU A 1 113 ? 2.537 4.308 -10.730 1.00 70.75 113 LEU A N 1
ATOM 905 C CA . LEU A 1 113 ? 2.497 5.727 -11.091 1.00 70.75 113 LEU A CA 1
ATOM 906 C C . LEU A 1 113 ? 3.646 6.500 -10.435 1.00 70.75 113 LEU A C 1
ATOM 908 O O . LEU A 1 113 ? 4.319 7.306 -11.077 1.00 70.75 113 LEU A O 1
ATOM 912 N N . LYS A 1 114 ? 3.904 6.238 -9.153 1.00 72.56 114 LYS A N 1
ATOM 913 C CA . LYS A 1 114 ? 4.982 6.876 -8.398 1.00 72.56 114 LYS A CA 1
ATOM 914 C C . LYS A 1 114 ? 6.357 6.429 -8.889 1.00 72.56 114 LYS A C 1
ATOM 916 O O . LYS A 1 114 ? 7.283 7.234 -8.876 1.00 72.56 114 LYS A O 1
ATOM 921 N N . ALA A 1 115 ? 6.492 5.187 -9.348 1.00 70.00 115 ALA A N 1
ATOM 922 C CA . ALA A 1 115 ? 7.707 4.689 -9.976 1.00 70.00 115 ALA A CA 1
ATOM 923 C C . ALA A 1 115 ? 7.932 5.293 -11.366 1.00 70.00 115 ALA A C 1
ATOM 925 O O . ALA A 1 115 ? 9.041 5.753 -11.631 1.00 70.00 115 ALA A O 1
ATOM 926 N N . MET A 1 116 ? 6.893 5.396 -12.201 1.00 66.56 116 MET A N 1
ATOM 927 C CA . MET A 1 116 ? 6.946 6.105 -13.488 1.00 66.56 116 MET A CA 1
ATOM 928 C C . MET A 1 116 ? 7.303 7.586 -13.315 1.00 66.56 116 MET A C 1
ATOM 930 O O . MET A 1 116 ? 7.971 8.167 -14.162 1.00 66.56 116 MET A O 1
ATOM 934 N N . GLN A 1 117 ? 6.867 8.208 -12.218 1.00 69.62 117 GLN A N 1
ATOM 935 C CA . GLN A 1 117 ? 7.201 9.595 -11.883 1.00 69.62 117 GLN A CA 1
ATOM 936 C C . GLN A 1 117 ? 8.552 9.744 -11.170 1.00 69.62 117 GLN A C 1
ATOM 938 O O . GLN A 1 117 ? 9.043 10.864 -11.006 1.00 69.62 117 GLN A O 1
ATOM 943 N N . SER A 1 118 ? 9.151 8.643 -10.711 1.00 71.81 118 SER A N 1
ATOM 944 C CA . SER A 1 118 ? 10.443 8.677 -10.038 1.00 71.81 118 SER A CA 1
ATOM 945 C C . SER A 1 118 ? 11.571 8.912 -11.041 1.00 71.81 118 SER A C 1
ATOM 947 O O . SER A 1 118 ? 11.484 8.550 -12.212 1.00 71.81 118 SER A O 1
ATOM 949 N N . LEU A 1 119 ? 12.650 9.547 -10.583 1.00 74.31 119 LEU A N 1
ATOM 950 C CA . LEU A 1 119 ? 13.805 9.828 -11.426 1.00 74.31 119 LEU A CA 1
ATOM 951 C C . LEU A 1 119 ? 14.491 8.507 -11.825 1.00 74.31 119 LEU A C 1
ATOM 953 O O . LEU A 1 119 ? 15.245 7.938 -11.034 1.00 74.31 119 LEU A O 1
ATOM 957 N N . SER A 1 120 ? 14.253 8.035 -13.049 1.00 79.06 120 SER A N 1
ATOM 958 C CA . SER A 1 120 ? 14.942 6.873 -13.607 1.00 79.06 120 SER A CA 1
ATOM 959 C C . SER A 1 120 ? 16.342 7.261 -14.100 1.00 79.06 120 SER A C 1
ATOM 961 O O . SER A 1 120 ? 16.620 8.405 -14.481 1.00 79.06 120 SER A O 1
ATOM 963 N N . ARG A 1 121 ? 17.277 6.307 -14.069 1.00 86.81 121 ARG A N 1
ATOM 964 C CA . ARG A 1 121 ? 18.614 6.475 -14.647 1.00 86.81 121 ARG A CA 1
ATOM 965 C C . ARG A 1 121 ? 18.882 5.346 -15.622 1.00 86.81 121 ARG A C 1
ATOM 967 O O . ARG A 1 121 ? 18.873 4.181 -15.244 1.00 86.81 121 ARG A O 1
ATOM 974 N N . THR A 1 122 ? 19.178 5.710 -16.865 1.00 87.94 122 THR A N 1
ATOM 975 C CA . THR A 1 122 ? 19.532 4.741 -17.902 1.00 87.94 122 THR A CA 1
ATOM 976 C C . THR A 1 122 ? 21.040 4.506 -17.916 1.00 87.94 122 THR A C 1
ATOM 978 O O . THR A 1 122 ? 21.818 5.453 -18.052 1.00 87.94 122 THR A O 1
ATOM 981 N N . TYR A 1 123 ? 21.448 3.243 -17.815 1.00 90.94 123 TYR A N 1
ATOM 982 C CA . TYR A 1 123 ? 22.831 2.802 -17.994 1.00 90.94 123 TYR A CA 1
ATOM 983 C C . TYR A 1 123 ? 22.972 2.125 -19.357 1.00 90.94 123 TYR A C 1
ATOM 985 O O . TYR A 1 123 ? 22.115 1.336 -19.747 1.00 90.94 123 TYR A O 1
ATOM 993 N N . ARG A 1 124 ? 24.034 2.455 -20.099 1.00 92.19 124 ARG A N 1
ATOM 994 C CA . ARG A 1 124 ? 24.300 1.921 -21.443 1.00 92.19 124 ARG A CA 1
ATOM 995 C C . ARG A 1 124 ? 25.778 1.585 -21.575 1.00 92.19 124 ARG A C 1
ATOM 997 O O . ARG A 1 124 ? 26.616 2.284 -21.005 1.00 92.19 124 ARG A O 1
ATOM 1004 N N . ALA A 1 125 ? 26.087 0.546 -22.344 1.00 93.75 125 ALA A N 1
ATOM 1005 C CA . ALA A 1 125 ? 27.454 0.290 -22.780 1.00 93.75 125 ALA A CA 1
ATOM 1006 C C . ALA A 1 125 ? 27.931 1.400 -23.734 1.00 93.75 125 ALA A C 1
ATOM 1008 O O . ALA A 1 125 ? 27.123 2.084 -24.368 1.00 93.75 125 ALA A O 1
ATOM 1009 N N . GLU A 1 126 ? 29.247 1.584 -23.845 1.00 93.31 126 GLU A N 1
ATOM 1010 C CA . GLU A 1 126 ? 29.808 2.567 -24.775 1.00 93.31 126 GLU A CA 1
ATOM 1011 C C . GLU A 1 126 ? 29.484 2.202 -26.230 1.00 93.31 126 GLU A C 1
ATOM 1013 O O . GLU A 1 126 ? 29.506 1.033 -26.618 1.00 93.31 126 GLU A O 1
ATOM 1018 N N . ALA A 1 127 ? 29.250 3.222 -27.061 1.00 92.81 127 ALA A N 1
ATOM 1019 C CA . ALA A 1 127 ? 28.856 3.062 -28.463 1.00 92.81 127 ALA A CA 1
ATOM 1020 C C . ALA A 1 127 ? 29.846 2.230 -29.300 1.00 92.81 127 ALA A C 1
ATOM 1022 O O . ALA A 1 127 ? 29.457 1.621 -30.293 1.00 92.81 127 ALA A O 1
ATOM 1023 N N . LEU A 1 128 ? 31.121 2.186 -28.902 1.00 94.88 128 LEU A N 1
ATOM 1024 C CA . LEU A 1 128 ? 32.161 1.421 -29.593 1.00 94.88 128 LEU A CA 1
ATOM 1025 C C . LEU A 1 128 ? 32.013 -0.101 -29.438 1.00 94.88 128 LEU A C 1
ATOM 1027 O O . LEU A 1 128 ? 32.572 -0.843 -30.240 1.00 94.88 128 LEU A O 1
ATOM 1031 N N . TYR A 1 129 ? 31.236 -0.561 -28.452 1.00 94.81 129 TYR A N 1
ATOM 1032 C CA . TYR A 1 129 ? 30.907 -1.975 -28.254 1.00 94.81 129 TYR A CA 1
ATOM 1033 C C . TYR A 1 129 ? 29.598 -2.384 -28.946 1.00 94.81 129 TYR A C 1
ATOM 1035 O O . TYR A 1 129 ? 29.070 -3.461 -28.673 1.00 94.81 129 TYR A O 1
ATOM 1043 N N . ALA A 1 130 ? 29.053 -1.541 -29.829 1.00 95.88 130 ALA A N 1
ATOM 1044 C CA . ALA A 1 130 ? 27.852 -1.870 -30.583 1.00 95.88 130 ALA A CA 1
ATOM 1045 C C . ALA A 1 130 ? 28.066 -3.112 -31.460 1.00 95.88 130 ALA A C 1
ATOM 1047 O O . ALA A 1 130 ? 29.044 -3.223 -32.202 1.00 95.88 130 ALA A O 1
ATOM 1048 N N . VAL A 1 131 ? 27.115 -4.041 -31.391 1.00 96.06 131 VAL A N 1
ATOM 1049 C CA . VAL A 1 131 ? 27.154 -5.309 -32.121 1.00 96.06 131 VAL A CA 1
ATOM 1050 C C . VAL A 1 131 ? 26.228 -5.251 -33.334 1.00 96.06 131 VAL A C 1
ATOM 1052 O O . VAL A 1 131 ? 25.117 -4.739 -33.248 1.00 96.06 131 VAL A O 1
ATOM 1055 N N . SER A 1 132 ? 26.677 -5.772 -34.478 1.00 95.06 132 SER A N 1
ATOM 1056 C CA . SER A 1 132 ? 25.912 -5.758 -35.741 1.00 95.06 132 SER A CA 1
ATOM 1057 C C . SER A 1 132 ? 25.561 -7.149 -36.273 1.00 95.06 132 SER A C 1
ATOM 1059 O O . SER A 1 132 ? 24.702 -7.287 -37.140 1.00 95.06 132 SER A O 1
ATOM 1061 N N . SER A 1 133 ? 26.230 -8.194 -35.784 1.00 95.75 133 SER A N 1
ATOM 1062 C CA . SER A 1 133 ? 26.001 -9.582 -36.191 1.00 95.75 133 SER A CA 1
ATOM 1063 C C . SER A 1 133 ? 26.443 -10.556 -35.097 1.00 95.75 133 SER A C 1
ATOM 1065 O O . SER A 1 133 ? 27.136 -10.173 -34.152 1.00 95.75 133 SER A O 1
ATOM 1067 N N . GLY A 1 134 ? 26.039 -11.822 -35.220 1.00 96.44 134 GLY A N 1
ATOM 1068 C CA . GLY A 1 134 ? 26.346 -12.875 -34.249 1.00 96.44 134 GLY A CA 1
ATOM 1069 C C . GLY A 1 134 ? 25.247 -13.086 -33.207 1.00 96.44 134 GLY A C 1
ATOM 1070 O O . GLY A 1 134 ? 24.142 -12.563 -33.330 1.00 96.44 134 GLY A O 1
ATOM 1071 N N . LYS A 1 135 ? 25.546 -13.909 -32.197 1.00 97.38 135 LYS A N 1
ATOM 1072 C CA . LYS A 1 135 ? 24.659 -14.193 -31.061 1.00 97.38 135 LYS A CA 1
ATOM 1073 C C . LYS A 1 135 ? 25.311 -13.654 -29.799 1.00 97.38 135 LYS A C 1
ATOM 1075 O O . LYS A 1 135 ? 26.470 -13.969 -29.541 1.00 97.38 135 LYS A O 1
ATOM 1080 N N . TRP A 1 136 ? 24.558 -12.877 -29.035 1.00 96.56 136 TRP A N 1
ATOM 1081 C CA . TRP A 1 136 ? 25.054 -12.173 -27.861 1.00 96.56 136 TRP A CA 1
ATOM 1082 C C . TRP A 1 136 ? 24.187 -12.477 -26.652 1.00 96.56 136 TRP A C 1
ATOM 1084 O O . TRP A 1 136 ? 22.993 -12.749 -26.778 1.00 96.56 136 TRP A O 1
ATOM 1094 N N . TYR A 1 137 ? 24.820 -12.444 -25.488 1.00 96.12 137 TYR A N 1
ATOM 1095 C CA . TYR A 1 137 ? 24.210 -12.724 -24.203 1.00 96.12 137 TYR A CA 1
ATOM 1096 C C . TYR A 1 137 ? 24.874 -11.849 -23.142 1.00 96.12 137 TYR A C 1
ATOM 1098 O O . TYR A 1 137 ? 26.074 -11.584 -23.226 1.00 96.12 137 TYR A O 1
ATOM 1106 N N . PHE A 1 138 ? 24.089 -11.404 -22.168 1.00 95.19 138 PHE A N 1
ATOM 1107 C CA . PHE A 1 138 ? 24.570 -10.708 -20.985 1.00 95.19 138 PHE A CA 1
ATOM 1108 C C . PHE A 1 138 ? 23.749 -11.147 -19.774 1.00 95.19 138 PHE A C 1
ATOM 1110 O O . PHE A 1 138 ? 22.620 -11.619 -19.911 1.00 95.19 138 PHE A O 1
ATOM 1117 N N . GLU A 1 139 ? 24.328 -10.953 -18.597 1.00 95.19 139 GLU A N 1
ATOM 1118 C CA . GLU A 1 139 ? 23.697 -11.211 -17.309 1.00 95.19 139 GLU A CA 1
ATOM 1119 C C . GLU A 1 139 ? 23.598 -9.908 -16.525 1.00 95.19 139 GLU A C 1
ATOM 1121 O O . GLU A 1 139 ? 24.424 -9.004 -16.675 1.00 95.19 139 GLU A O 1
ATOM 1126 N N . PHE A 1 140 ? 22.583 -9.821 -15.677 1.00 91.75 140 PHE A N 1
ATOM 1127 C CA . PHE A 1 140 ? 22.466 -8.779 -14.673 1.00 91.75 140 PHE A CA 1
ATOM 1128 C C . PHE A 1 140 ? 21.899 -9.399 -13.398 1.00 91.75 140 PHE A C 1
ATOM 1130 O O . PHE A 1 140 ? 21.131 -10.360 -13.449 1.00 91.75 140 PHE A O 1
ATOM 1137 N N . GLU A 1 141 ? 22.290 -8.848 -12.257 1.00 93.50 141 GLU A N 1
ATOM 1138 C CA . GLU A 1 141 ? 21.833 -9.290 -10.945 1.00 93.50 141 GLU A CA 1
ATOM 1139 C C . GLU A 1 141 ? 21.000 -8.182 -10.300 1.00 93.50 141 GLU A C 1
ATOM 1141 O O . GLU A 1 141 ? 21.391 -7.011 -10.295 1.00 93.50 141 GLU A O 1
ATOM 1146 N N . VAL A 1 142 ? 19.847 -8.553 -9.746 1.00 92.06 142 VAL A N 1
ATOM 1147 C CA . VAL A 1 142 ? 18.979 -7.641 -8.998 1.00 92.06 142 VAL A CA 1
ATOM 1148 C C . VAL A 1 142 ? 19.261 -7.818 -7.512 1.00 92.06 142 VAL A C 1
ATOM 1150 O O . VAL A 1 142 ? 18.814 -8.781 -6.897 1.00 92.06 142 VAL A O 1
ATOM 1153 N N . LEU A 1 143 ? 20.002 -6.872 -6.932 1.00 92.44 143 LEU A N 1
ATOM 1154 C CA . LEU A 1 143 ? 20.307 -6.873 -5.495 1.00 92.44 143 LEU A CA 1
ATOM 1155 C C . LEU A 1 143 ? 19.141 -6.344 -4.650 1.00 92.44 143 LEU A C 1
ATOM 1157 O O . LEU A 1 143 ? 18.919 -6.809 -3.534 1.00 92.44 143 LEU A O 1
ATOM 1161 N N . THR A 1 144 ? 18.392 -5.382 -5.193 1.00 89.88 144 THR A N 1
ATOM 1162 C CA . THR A 1 144 ? 17.223 -4.779 -4.547 1.00 89.88 144 THR A CA 1
ATOM 1163 C 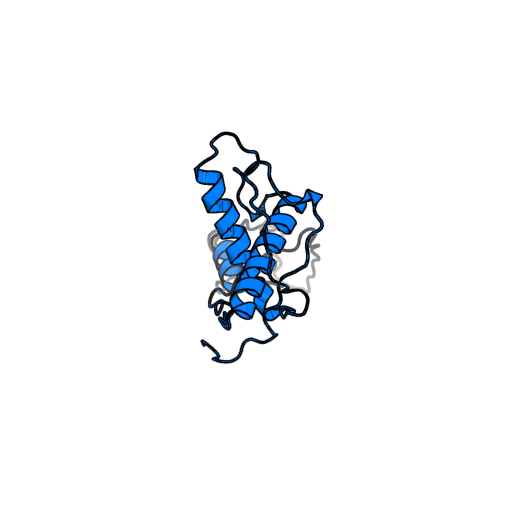C . THR A 1 144 ? 16.050 -4.826 -5.521 1.00 89.88 144 THR A C 1
ATOM 1165 O O . THR A 1 144 ? 16.147 -4.205 -6.581 1.00 89.88 144 THR A O 1
ATOM 1168 N N . PRO A 1 145 ? 14.949 -5.526 -5.194 1.00 84.88 145 PRO A N 1
ATOM 1169 C CA . PRO A 1 145 ? 13.752 -5.533 -6.026 1.00 84.88 145 PRO A CA 1
ATOM 1170 C C . PRO A 1 145 ? 13.193 -4.121 -6.215 1.00 84.88 145 PRO A C 1
ATOM 1172 O O . PRO A 1 145 ? 13.114 -3.339 -5.265 1.00 84.88 145 PRO A O 1
ATOM 1175 N N . GLY A 1 146 ? 12.786 -3.799 -7.436 1.00 83.81 146 GLY A N 1
ATOM 1176 C CA . GLY A 1 146 ? 12.219 -2.503 -7.780 1.00 83.81 146 GLY A CA 1
ATOM 1177 C C . GLY A 1 146 ? 11.897 -2.413 -9.265 1.00 83.81 146 GLY A C 1
ATOM 1178 O O . GLY A 1 146 ? 12.174 -3.338 -10.024 1.00 83.81 146 GLY A O 1
ATOM 1179 N N .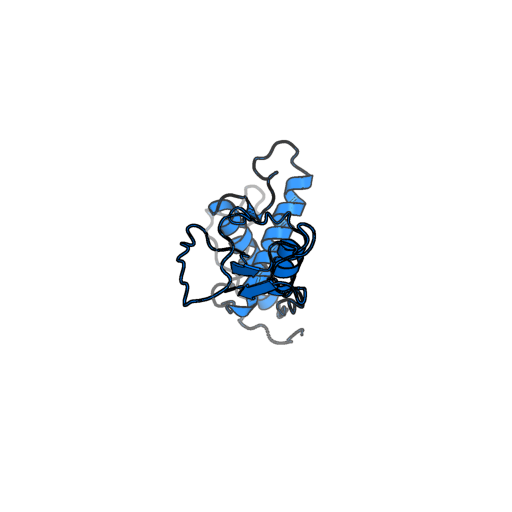 PHE A 1 147 ? 11.327 -1.282 -9.675 1.00 83.75 147 PHE A N 1
ATOM 1180 C CA . PHE A 1 147 ? 11.005 -1.025 -11.075 1.00 83.75 147 PHE A CA 1
ATOM 1181 C C . PHE A 1 147 ? 12.292 -0.848 -11.878 1.00 83.75 147 PHE A C 1
ATOM 1183 O O . PHE A 1 147 ? 12.999 0.153 -11.745 1.00 83.75 147 PHE A O 1
ATOM 1190 N N . MET A 1 148 ? 12.608 -1.844 -12.697 1.00 88.56 148 MET A N 1
ATOM 1191 C CA . MET A 1 148 ? 13.806 -1.876 -13.521 1.00 88.56 148 MET A CA 1
ATOM 1192 C C . MET A 1 148 ? 13.437 -2.413 -14.893 1.00 88.56 148 MET A C 1
ATOM 1194 O O . MET A 1 148 ? 12.703 -3.385 -15.000 1.00 88.56 148 MET A O 1
ATOM 1198 N N . LYS A 1 149 ? 13.974 -1.795 -15.944 1.00 91.00 149 LYS A N 1
ATOM 1199 C CA . LYS A 1 149 ? 13.829 -2.289 -17.312 1.00 91.00 149 LYS A CA 1
ATOM 1200 C C . LYS A 1 149 ? 15.195 -2.612 -17.887 1.00 91.00 149 LYS A C 1
ATOM 1202 O O . LYS A 1 149 ? 16.131 -1.825 -17.740 1.00 91.00 149 LYS A O 1
ATOM 1207 N N . VAL A 1 150 ? 15.305 -3.752 -18.552 1.00 93.44 150 VAL A N 1
ATOM 1208 C CA . VAL A 1 150 ? 16.566 -4.261 -19.094 1.00 93.44 150 VAL A CA 1
ATOM 1209 C C . VAL A 1 150 ? 16.381 -4.745 -20.526 1.00 93.44 150 VAL A C 1
ATOM 1211 O O . VAL A 1 150 ? 15.329 -5.270 -20.878 1.00 93.44 150 VAL A O 1
ATOM 1214 N N . GLY A 1 151 ? 17.397 -4.577 -21.370 1.00 95.12 151 GLY A N 1
ATOM 1215 C CA . GLY A 1 151 ? 17.348 -5.084 -22.734 1.00 95.12 151 GLY A CA 1
ATOM 1216 C C . GLY A 1 151 ? 18.363 -4.435 -23.662 1.00 95.12 151 GLY A C 1
ATOM 1217 O O . GLY A 1 151 ? 19.439 -4.022 -23.231 1.00 95.12 151 GLY A O 1
ATOM 1218 N N . TRP A 1 152 ? 18.016 -4.370 -24.944 1.00 95.25 152 TRP A N 1
ATOM 1219 C CA . TRP A 1 152 ? 18.889 -3.900 -26.019 1.00 95.25 152 TRP A CA 1
ATOM 1220 C C . TRP A 1 152 ? 18.347 -2.615 -26.636 1.00 95.25 152 TRP A C 1
ATOM 1222 O O . TRP A 1 152 ? 17.136 -2.413 -26.706 1.00 95.25 152 TRP A O 1
ATOM 1232 N N . MET A 1 153 ? 19.233 -1.750 -27.126 1.00 95.00 153 MET A N 1
ATOM 1233 C CA . MET A 1 153 ? 18.823 -0.546 -27.844 1.00 95.00 153 MET A CA 1
ATOM 1234 C C . MET A 1 153 ? 19.827 -0.113 -28.900 1.00 95.00 153 MET A C 1
ATOM 1236 O O . MET A 1 153 ? 21.019 -0.415 -28.806 1.00 95.00 153 MET A O 1
ATOM 1240 N N . ASP A 1 154 ? 19.340 0.667 -29.856 1.00 94.94 154 ASP A N 1
ATOM 1241 C CA . ASP A 1 154 ? 20.165 1.299 -30.869 1.00 94.94 154 ASP A CA 1
ATOM 1242 C C . ASP A 1 154 ? 21.069 2.374 -30.262 1.00 94.94 154 ASP A C 1
ATOM 1244 O O . ASP A 1 154 ? 20.680 3.146 -29.383 1.00 94.94 154 ASP A O 1
ATOM 1248 N N . VAL A 1 155 ? 22.275 2.510 -30.817 1.00 93.75 155 VAL A N 1
ATOM 1249 C CA . VAL A 1 155 ? 23.262 3.523 -30.400 1.00 93.75 155 VAL A CA 1
ATOM 1250 C C . VAL A 1 155 ? 22.699 4.951 -30.485 1.00 93.75 155 VAL A C 1
ATOM 1252 O O . VAL A 1 155 ? 23.080 5.820 -29.704 1.00 93.75 155 VAL A O 1
ATOM 1255 N N . GLY A 1 156 ? 21.775 5.195 -31.420 1.00 91.12 156 GLY A N 1
ATOM 1256 C CA . GLY A 1 156 ? 21.117 6.488 -31.630 1.00 91.12 156 GLY A CA 1
ATOM 1257 C C . GLY A 1 156 ? 19.839 6.711 -30.813 1.00 91.12 156 GLY A C 1
ATOM 1258 O O . GLY A 1 156 ? 19.112 7.670 -31.086 1.00 91.12 156 GLY A O 1
ATOM 1259 N N . ALA A 1 157 ? 19.504 5.828 -29.872 1.00 91.75 157 ALA A N 1
ATOM 1260 C CA . ALA A 1 157 ? 18.308 5.967 -29.051 1.00 91.75 157 ALA A CA 1
ATOM 1261 C C . ALA A 1 157 ? 18.432 7.140 -28.060 1.00 91.75 157 ALA A C 1
ATOM 1263 O O . ALA A 1 157 ? 19.480 7.371 -27.448 1.00 91.75 157 ALA A O 1
ATOM 1264 N N . SER A 1 158 ? 17.348 7.900 -27.892 1.00 89.31 158 SER A N 1
ATOM 1265 C CA . SER A 1 158 ? 17.343 9.112 -27.064 1.00 89.31 158 SER A CA 1
ATOM 1266 C C . SER A 1 158 ? 17.574 8.778 -25.583 1.00 89.31 158 SER A C 1
ATOM 1268 O O . SER A 1 158 ? 17.038 7.783 -25.101 1.00 89.31 158 SER A O 1
ATOM 1270 N N . PRO A 1 159 ? 18.343 9.577 -24.820 1.00 84.75 159 PRO A N 1
ATOM 1271 C CA . PRO A 1 159 ? 18.454 9.414 -23.368 1.00 84.75 159 PRO A CA 1
ATOM 1272 C C . PRO A 1 159 ? 17.199 9.869 -22.607 1.00 84.75 159 PRO A C 1
ATOM 1274 O O . PRO A 1 159 ? 17.090 9.590 -21.420 1.00 84.75 159 PRO A O 1
ATOM 1277 N N . ALA A 1 160 ? 16.281 10.583 -23.267 1.00 85.06 160 ALA A N 1
ATOM 1278 C CA . ALA A 1 160 ? 15.050 11.095 -22.662 1.00 85.06 160 ALA A CA 1
ATOM 1279 C C . ALA A 1 160 ? 13.860 10.125 -22.767 1.00 85.06 160 ALA A C 1
ATOM 1281 O O . ALA A 1 160 ? 12.782 10.440 -22.275 1.00 85.06 160 ALA A O 1
ATOM 1282 N N . VAL A 1 161 ? 14.036 8.993 -23.452 1.00 87.50 161 VAL A N 1
ATOM 1283 C CA . VAL A 1 161 ? 12.992 7.989 -23.673 1.00 87.50 161 VAL A CA 1
ATOM 1284 C C . VAL A 1 161 ? 13.400 6.718 -22.940 1.00 87.50 161 VAL A C 1
ATOM 1286 O O . VAL A 1 161 ? 14.529 6.246 -23.099 1.00 87.50 161 VAL A O 1
ATOM 1289 N N . ASP A 1 162 ? 12.491 6.189 -22.125 1.00 87.81 162 ASP A N 1
ATOM 1290 C CA . ASP A 1 162 ? 12.711 4.933 -21.416 1.00 87.81 162 ASP A CA 1
ATOM 1291 C C . ASP A 1 162 ? 12.767 3.752 -22.394 1.00 87.81 162 ASP A C 1
ATOM 1293 O O . ASP A 1 162 ? 12.107 3.732 -23.434 1.00 87.81 162 ASP A O 1
ATOM 1297 N N . ILE A 1 163 ? 13.552 2.736 -22.038 1.00 90.50 163 ILE A N 1
ATOM 1298 C CA . ILE A 1 163 ? 13.726 1.534 -22.857 1.00 90.50 163 ILE A CA 1
ATOM 1299 C C . ILE A 1 163 ? 12.379 0.819 -23.094 1.00 90.50 163 ILE A C 1
ATOM 1301 O O . ILE A 1 163 ? 11.579 0.642 -22.172 1.00 90.50 163 ILE A O 1
ATOM 1305 N N . GLY A 1 164 ? 12.136 0.402 -24.338 1.00 88.75 164 GLY A N 1
ATOM 1306 C CA . GLY A 1 164 ? 10.907 -0.271 -24.767 1.00 88.75 164 GLY A CA 1
ATOM 1307 C C . GLY A 1 164 ? 9.714 0.661 -25.013 1.00 88.75 164 GLY A C 1
ATOM 1308 O O . GLY A 1 164 ? 8.615 0.166 -25.242 1.00 88.75 164 GLY A O 1
ATOM 1309 N N . MET A 1 165 ? 9.899 1.986 -24.955 1.00 88.94 165 MET A N 1
ATOM 1310 C CA . MET A 1 165 ? 8.846 2.973 -25.261 1.00 88.94 165 MET A CA 1
ATOM 1311 C C . MET A 1 165 ? 8.894 3.500 -26.703 1.00 88.94 165 MET A C 1
ATOM 1313 O O . MET A 1 165 ? 8.013 4.259 -27.104 1.00 88.94 165 MET A O 1
ATOM 1317 N N . ASP A 1 166 ? 9.907 3.120 -27.482 1.00 90.88 166 ASP A N 1
ATOM 1318 C CA . ASP A 1 166 ? 10.085 3.523 -28.876 1.00 90.88 166 ASP A CA 1
ATOM 1319 C C . ASP A 1 166 ? 10.496 2.347 -29.776 1.00 90.88 166 ASP A C 1
ATOM 1321 O O . ASP A 1 166 ? 10.653 1.212 -29.333 1.00 90.88 166 ASP A O 1
ATOM 1325 N N . ASP A 1 167 ? 10.657 2.623 -31.068 1.00 93.12 167 ASP A N 1
ATOM 1326 C CA . ASP A 1 167 ? 11.082 1.659 -32.087 1.00 93.12 167 ASP A CA 1
ATOM 1327 C C . ASP A 1 167 ? 12.601 1.407 -32.103 1.00 93.12 167 ASP A C 1
ATOM 1329 O O . ASP A 1 167 ? 13.088 0.606 -32.900 1.00 93.12 167 ASP A O 1
ATOM 1333 N N . ARG A 1 168 ? 13.355 2.073 -31.221 1.00 93.06 168 ARG A N 1
ATOM 1334 C CA . ARG A 1 168 ? 14.823 2.011 -31.142 1.00 93.06 168 ARG A CA 1
ATOM 1335 C C . ARG A 1 168 ? 15.319 1.176 -29.974 1.00 93.06 168 ARG A C 1
ATOM 1337 O O . ARG A 1 168 ? 16.529 1.101 -29.738 1.00 93.06 168 ARG A O 1
ATOM 1344 N N . SER A 1 169 ? 14.415 0.592 -29.196 1.00 94.31 169 SER A N 1
ATOM 1345 C CA . SER A 1 169 ? 14.773 -0.140 -27.996 1.00 94.31 169 SER A CA 1
ATOM 1346 C C . SER A 1 169 ? 13.807 -1.276 -27.685 1.00 94.31 169 SER A C 1
ATOM 1348 O O . SER A 1 169 ? 12.610 -1.205 -27.935 1.00 94.31 169 SER A O 1
ATOM 1350 N N . TYR A 1 170 ? 14.351 -2.342 -27.108 1.00 93.62 170 TYR A N 1
ATOM 1351 C CA . TYR A 1 170 ? 13.627 -3.538 -26.703 1.00 93.62 170 TYR A CA 1
ATOM 1352 C C . TYR A 1 170 ? 13.944 -3.783 -25.233 1.00 93.62 170 TYR A C 1
ATOM 1354 O O . TYR A 1 170 ? 15.084 -4.104 -24.897 1.00 93.62 170 TYR A O 1
ATOM 1362 N N . GLY A 1 171 ? 12.954 -3.591 -24.364 1.00 92.25 171 GLY A N 1
ATOM 1363 C CA . GLY A 1 171 ? 13.098 -3.711 -22.916 1.00 92.25 171 GLY A CA 1
ATOM 1364 C C . GLY A 1 171 ? 12.126 -4.725 -22.322 1.00 92.25 171 GLY A C 1
ATOM 1365 O O . GLY A 1 171 ? 11.046 -4.948 -22.862 1.00 92.25 171 GLY A O 1
ATOM 1366 N N . PHE A 1 172 ? 12.523 -5.314 -21.202 1.00 90.00 172 PHE A N 1
ATOM 1367 C CA . PHE A 1 172 ? 11.723 -6.194 -20.358 1.00 90.00 172 PHE A CA 1
ATOM 1368 C C . PHE A 1 172 ? 11.748 -5.657 -18.922 1.00 90.00 172 PHE A C 1
ATOM 1370 O O . PHE A 1 172 ? 12.802 -5.204 -18.470 1.00 90.00 172 PHE A O 1
ATOM 1377 N N . ASP A 1 173 ? 10.605 -5.666 -18.239 1.00 83.81 173 ASP A N 1
ATOM 1378 C CA . ASP A 1 173 ? 10.364 -4.996 -16.955 1.00 83.81 173 ASP A CA 1
ATOM 1379 C C . ASP A 1 173 ? 10.213 -5.920 -15.734 1.00 83.81 173 ASP A C 1
ATOM 1381 O O . ASP A 1 173 ? 10.156 -5.405 -14.619 1.00 83.81 173 ASP A O 1
ATOM 1385 N N . GLY A 1 174 ? 10.278 -7.247 -15.912 1.00 69.56 174 GLY A N 1
ATOM 1386 C CA . GLY A 1 174 ? 10.358 -8.211 -14.803 1.00 69.56 174 GLY A CA 1
ATOM 1387 C C . GLY A 1 174 ? 9.013 -8.659 -14.269 1.00 69.56 174 GLY A C 1
ATOM 1388 O O . GLY A 1 174 ? 8.600 -8.106 -13.230 1.00 69.56 174 GLY A O 1
#

pLDDT: mean 83.89, std 11.72, range [51.12, 97.38]

Foldseek 3Di:
DQDPDFPDDWDWDDDDPVQQDPVRDHDTDTDLPPDDDDPQCVLVLQVQLQVVLVVVVVVPPDDPSPDRPVPDDPVSSVVSSVVSVVVQSVCSRVRHHDGRPPPPPPVVVVLVVVQVVDDDADDDDDPVPDDDDDDDDDDDDDPDDDFDKDFDFDPPDDRVDDAPRDPGHDIDGD

Radius of gyration: 27.96 Å; Cα contacts (8 Å, |Δi|>4): 140; chains: 1; bounding box: 64×34×82 Å

Mean predicted aligned error: 11.96 Å

Sequence (174 aa):
LISDEPPVRLRPIRLPQNYQQSNGFKPQPLDAHEISLDDSMFPLIDALAKNTHNFVDSSQKRSPHLVPYELVDQRIKEANQESATEFIKALQLFGIFLEPPVLEHDEGAEKELKAMQSLSRTYRAEALYAVSSGKWYFEFEVLTPGFMKVGWMDVGASPAVDIGMDDRSYGFDG

Organism: NCBI:txid637853

InterPro domains:
  IPR003032 Ryanodine receptor Ryr [PF02026] (57-99)
  IPR013320 Concanavalin A-like lectin/glucanase domain superfamily [SSF49899] (123-173)
  IPR015925 Ryanodine/Inositol 1,4,5-trisphosphate receptor [PTHR46399] (4-174)
  IPR043136 B30.2/SPRY domain superfamily [G3DSA:2.60.120.920] (117-174)

Solvent-accessible surface area (backbone atoms only — not comparable to full-atom values): 11269 Å² total; per-residue (Å²): 102,80,45,96,66,41,89,52,79,87,40,68,49,87,70,65,75,88,58,46,44,97,88,68,53,58,80,68,54,70,60,51,84,89,60,78,82,59,79,74,43,49,68,40,27,50,52,46,21,47,50,53,51,59,58,59,34,76,76,43,94,86,45,92,62,74,49,61,69,90,77,47,58,68,70,59,52,50,55,34,33,50,52,32,46,54,51,51,39,54,37,31,52,74,14,42,51,83,74,48,73,82,70,86,66,50,65,64,58,50,50,48,52,51,53,73,70,40,92,80,81,90,85,78,80,64,72,89,73,67,80,90,77,88,86,86,86,86,87,85,82,81,91,69,92,69,96,50,73,50,76,52,65,47,86,85,49,61,92,89,55,64,75,46,76,54,97,46,30,48,46,48,61,130

Nearest PDB structures (foldseek):
  6uhb-assembly1_B  TM=8.445E-01  e=9.126E-07  Homo sapiens
  9cgq-assembly1_D  TM=7.432E-01  e=3.202E-06  Oryctolagus cuniculus
  5tb3-assembly1_B  TM=7.126E-01  e=2.626E-06  Oryctolagus cuniculus
  7k0t-assembly1_C  TM=7.031E-01  e=2.324E-05  Oryctolagus cuniculus
  7k0s-assembly1_C  TM=6.985E-01  e=7.146E-05  Oryctolagus cuniculus

Secondary structure (DSSP, 8-state):
-B-SS-SS---B----GGG--TTS----PBP-TT-PPPGGGHHHHHHHHHHHHHHHHTT-TT-GGGS-GGGS-HHHHHHHHHHHHHHHHHHHHTTBPPPPP-----HHHHHHHHHHTS--------GGG---SS--------SS-S---EEEE-TT--TTS-TTSSTTEEEE--